Protein AF-A0A936I3C8-F1 (afdb_monomer_lite)

Radius of gyration: 38.47 Å; chains: 1; bounding box: 56×43×132 Å

Foldseek 3Di:
DDPDDDDDDDPPPPDPPDVVVVVVVVVVVVVVVVVVVVVVVVVVCVVVVVVVVVVVVVVVVVVVVVVVVVVVVLQVQLCVQCVVVVHSVVSNVVSVVVVVVVVVVVVVVCVVVVVVVVVVVVVCVVVVPD

pLDDT: mean 77.83, std 13.77, range [41.03, 94.31]

Secondary structure (DSSP, 8-state):
-----PPP------PPPPHHHHHHHHHHHHHHHHHHHHHHHHHHHHHHHHHHHHHHHHHHHHHHHHHHHHHHHHHHHHHHHHHHHT-HHHHHHHHHHHHHHHHHHHHHHHHHHHHHHHHHHHHHHHHTT-

Sequence (130 aa):
MSSAKGPEPAGEGGMPPDPAEFLRDMADAGLGYARAERDRVKILVGERGGRIAGGAVLVLVVILLLAGLVLMVSVAWGLWLGQRLQDPVVGFLLAGATYLALVGFFYLFWRTVLRDRITLFLLNAIHGEE

Structure (mmCIF, N/CA/C/O backbone):
data_AF-A0A936I3C8-F1
#
_entry.id   AF-A0A936I3C8-F1
#
loop_
_atom_site.group_PDB
_atom_site.id
_atom_site.type_symbol
_atom_site.label_atom_id
_atom_site.label_alt_id
_atom_site.label_comp_id
_atom_site.label_asym_id
_atom_site.label_entity_id
_atom_site.label_seq_id
_atom_site.pdbx_PDB_ins_code
_atom_site.Cartn_x
_atom_site.Cartn_y
_atom_site.Cartn_z
_atom_site.occupancy
_atom_site.B_iso_or_equiv
_atom_site.auth_seq_id
_atom_site.auth_comp_id
_atom_site.auth_asym_id
_atom_site.auth_atom_id
_atom_site.pdbx_PDB_model_num
ATOM 1 N N . MET A 1 1 ? 24.965 10.180 -103.283 1.00 41.03 1 MET A N 1
ATOM 2 C CA . MET A 1 1 ? 26.264 9.959 -102.617 1.00 41.03 1 MET A CA 1
ATOM 3 C C . MET A 1 1 ? 26.379 10.938 -101.460 1.00 41.03 1 MET A C 1
ATOM 5 O O . MET A 1 1 ? 26.211 12.125 -101.682 1.00 41.03 1 MET A O 1
ATOM 9 N N . SER A 1 2 ? 26.645 10.400 -100.269 1.00 46.44 2 SER A N 1
ATOM 10 C CA . SER A 1 2 ? 27.239 11.056 -99.095 1.00 46.44 2 SER A CA 1
ATOM 11 C C . SER A 1 2 ? 26.466 12.181 -98.381 1.00 46.44 2 SER A C 1
ATOM 13 O O . SER A 1 2 ? 26.822 13.350 -98.473 1.00 46.44 2 SER A O 1
ATOM 15 N N . SER A 1 3 ? 25.476 11.807 -97.560 1.00 48.72 3 SER A N 1
ATOM 16 C CA . SER A 1 3 ? 25.238 12.507 -96.286 1.00 48.72 3 SER A CA 1
ATOM 17 C C . SER A 1 3 ? 26.103 11.825 -95.233 1.00 48.72 3 SER A C 1
ATOM 19 O O . SER A 1 3 ? 25.832 10.690 -94.839 1.00 48.72 3 SER A O 1
ATOM 21 N N . ALA A 1 4 ? 27.185 12.488 -94.832 1.00 48.59 4 ALA A N 1
ATOM 22 C CA . ALA A 1 4 ? 28.082 12.001 -93.798 1.00 48.59 4 ALA A CA 1
ATOM 23 C C . ALA A 1 4 ? 27.365 12.019 -92.439 1.00 48.59 4 ALA A C 1
ATOM 25 O O . ALA A 1 4 ? 27.121 13.070 -91.850 1.00 48.59 4 ALA A O 1
ATOM 26 N N . LYS A 1 5 ? 27.021 10.820 -91.970 1.00 51.31 5 LYS A N 1
ATOM 27 C CA . LYS A 1 5 ? 26.643 10.504 -90.595 1.00 51.31 5 LYS A CA 1
ATOM 28 C C . LYS A 1 5 ? 27.846 10.813 -89.695 1.00 51.31 5 LYS A C 1
ATOM 30 O O . LYS A 1 5 ? 28.813 10.055 -89.686 1.00 51.31 5 LYS A O 1
ATOM 35 N N . GLY A 1 6 ? 27.811 11.953 -89.008 1.00 42.97 6 GLY A N 1
ATOM 36 C CA . GLY A 1 6 ? 28.742 12.256 -87.920 1.00 42.97 6 GLY A CA 1
ATOM 37 C C . GLY A 1 6 ? 28.514 11.297 -86.740 1.00 42.97 6 GLY A C 1
ATOM 38 O O . GLY A 1 6 ? 27.388 10.826 -86.565 1.00 42.97 6 GLY A O 1
ATOM 39 N N . PRO A 1 7 ? 29.555 10.949 -85.968 1.00 44.94 7 PRO A N 1
ATOM 40 C CA . PRO A 1 7 ? 29.470 9.900 -84.962 1.00 44.94 7 PRO A CA 1
ATOM 41 C C . PRO A 1 7 ? 28.762 10.396 -83.693 1.00 44.94 7 PRO A C 1
ATOM 43 O O . PRO A 1 7 ? 29.280 11.247 -82.980 1.00 44.94 7 PRO A O 1
ATOM 46 N N . GLU A 1 8 ? 27.619 9.798 -83.362 1.00 57.28 8 GLU A N 1
ATOM 47 C CA . GLU A 1 8 ? 27.392 9.370 -81.975 1.00 57.28 8 GLU A CA 1
ATOM 48 C C . GLU A 1 8 ? 28.361 8.196 -81.763 1.00 57.28 8 GLU A C 1
ATOM 50 O O . GLU A 1 8 ? 28.362 7.302 -82.619 1.00 57.28 8 GLU A O 1
ATOM 55 N N . PRO A 1 9 ? 29.227 8.168 -80.730 1.00 53.72 9 PRO A N 1
ATOM 56 C CA . PRO A 1 9 ? 28.761 8.154 -79.341 1.00 53.72 9 PRO A CA 1
ATOM 57 C C . PRO A 1 9 ? 29.752 8.728 -78.299 1.00 53.72 9 PRO A C 1
ATOM 59 O O . PRO A 1 9 ? 30.969 8.649 -78.430 1.00 53.72 9 PRO A O 1
ATOM 62 N N . ALA A 1 10 ? 29.229 9.150 -77.157 1.00 43.41 10 ALA A N 1
ATOM 63 C CA . ALA A 1 10 ? 29.863 8.836 -75.882 1.00 43.41 10 ALA A CA 1
ATOM 64 C C . ALA A 1 10 ? 28.731 8.767 -74.873 1.00 43.41 10 ALA A C 1
ATOM 66 O O . ALA A 1 10 ? 28.230 9.793 -74.420 1.00 43.41 10 ALA A O 1
ATOM 67 N N . GLY A 1 11 ? 28.267 7.542 -74.616 1.00 45.47 11 GLY A N 1
ATOM 68 C CA . GLY A 1 11 ? 27.384 7.292 -73.492 1.00 45.47 11 GLY A CA 1
ATOM 69 C C . GLY A 1 11 ? 27.967 7.976 -72.267 1.00 45.47 11 GLY A C 1
ATOM 70 O O . GLY A 1 11 ? 29.187 7.972 -72.081 1.00 45.47 11 GLY A O 1
ATOM 71 N N . GLU A 1 12 ? 27.092 8.588 -71.476 1.00 46.84 12 GLU A N 1
ATOM 72 C CA . GLU A 1 12 ? 27.380 8.938 -70.098 1.00 46.84 12 GLU A CA 1
ATOM 73 C C . GLU A 1 12 ? 27.880 7.663 -69.416 1.00 46.84 12 GLU A C 1
ATOM 75 O O . GLU A 1 12 ? 27.120 6.825 -68.933 1.00 46.8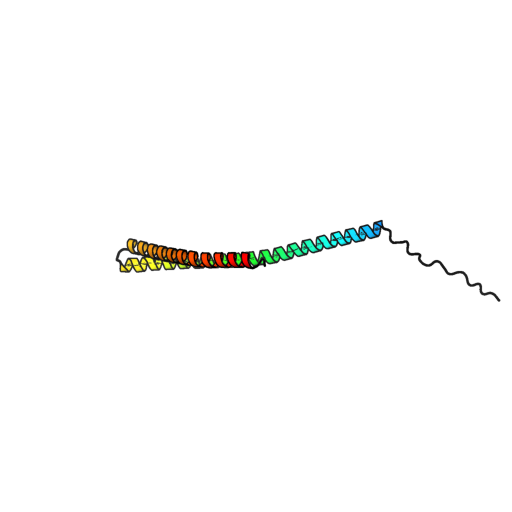4 12 GLU A O 1
ATOM 80 N N . GLY A 1 13 ? 29.196 7.467 -69.473 1.00 41.56 13 GLY A N 1
ATOM 81 C CA . GLY A 1 13 ? 29.906 6.535 -68.636 1.00 41.56 13 GLY A CA 1
ATOM 82 C C . GLY A 1 13 ? 29.755 7.109 -67.252 1.00 41.56 13 GLY A C 1
ATOM 83 O O . GLY A 1 13 ? 30.543 7.967 -66.862 1.00 41.56 13 GLY A O 1
ATOM 84 N N . GLY A 1 14 ? 28.682 6.700 -66.571 1.00 46.41 14 GLY A N 1
ATOM 85 C CA . GLY A 1 14 ? 28.477 6.980 -65.166 1.00 46.41 14 GLY A CA 1
ATOM 86 C C . GLY A 1 14 ? 29.781 6.650 -64.468 1.00 46.41 14 GLY A C 1
ATOM 87 O O . GLY A 1 14 ? 30.199 5.490 -64.438 1.00 46.41 14 GLY A O 1
ATOM 88 N N . MET A 1 15 ? 30.472 7.694 -64.010 1.00 53.31 15 MET A N 1
ATOM 89 C CA . MET A 1 15 ? 31.634 7.540 -63.158 1.00 53.31 15 MET A CA 1
ATOM 90 C C . MET A 1 15 ? 31.173 6.620 -62.024 1.00 53.31 15 MET A C 1
ATOM 92 O O . MET A 1 15 ? 30.093 6.875 -61.477 1.00 53.31 15 MET A O 1
ATOM 96 N N . PRO A 1 16 ? 31.877 5.505 -61.741 1.00 64.19 16 PRO A N 1
ATOM 97 C CA . PRO A 1 16 ? 31.476 4.641 -60.642 1.00 64.19 16 PRO A CA 1
ATOM 98 C C . PRO A 1 16 ? 31.313 5.550 -59.422 1.00 64.19 16 PRO A C 1
ATOM 100 O O . PRO A 1 16 ? 32.201 6.383 -59.209 1.00 64.19 16 PRO A O 1
ATOM 103 N N . PRO A 1 17 ? 30.166 5.481 -58.718 1.00 69.12 17 PRO A N 1
ATOM 104 C CA . PRO A 1 17 ? 29.860 6.408 -57.637 1.00 69.12 17 PRO A CA 1
ATOM 105 C C . PRO A 1 17 ? 31.080 6.502 -56.732 1.00 69.12 17 PRO A C 1
ATOM 107 O O . PRO A 1 17 ? 31.648 5.459 -56.388 1.00 69.12 17 PRO A O 1
ATOM 110 N N . ASP A 1 18 ? 31.522 7.731 -56.435 1.00 81.31 18 ASP A N 1
ATOM 111 C CA . ASP A 1 18 ? 32.714 7.938 -55.622 1.00 81.31 18 ASP A CA 1
ATOM 112 C C . ASP A 1 18 ? 32.520 7.121 -54.338 1.00 81.31 18 ASP A C 1
ATOM 114 O O . ASP A 1 18 ? 31.550 7.348 -53.605 1.00 81.31 18 ASP A O 1
ATOM 118 N N . PRO A 1 19 ? 33.375 6.121 -54.065 1.00 80.81 19 PRO A N 1
ATOM 119 C CA . PRO A 1 19 ? 33.215 5.279 -52.892 1.00 80.81 19 PRO A CA 1
ATOM 120 C C . PRO A 1 19 ? 33.188 6.111 -51.606 1.00 80.81 19 PRO A C 1
ATOM 122 O O . PRO A 1 19 ? 32.542 5.709 -50.640 1.00 80.81 19 PRO A O 1
ATOM 125 N N . ALA A 1 20 ? 33.823 7.289 -51.588 1.00 84.44 20 ALA A N 1
ATOM 126 C CA . ALA A 1 20 ? 33.737 8.216 -50.467 1.00 84.44 20 ALA A CA 1
ATOM 127 C C . ALA A 1 20 ? 32.346 8.862 -50.321 1.00 84.44 20 ALA A C 1
ATOM 129 O O . ALA A 1 20 ? 31.899 9.078 -49.196 1.00 84.44 20 ALA A O 1
ATOM 130 N N . GLU A 1 21 ? 31.655 9.150 -51.423 1.00 85.62 21 GLU A N 1
ATOM 131 C CA . GLU A 1 21 ? 30.294 9.703 -51.438 1.00 85.62 21 GLU A CA 1
ATOM 132 C C . GLU A 1 21 ? 29.271 8.643 -51.014 1.00 85.62 21 GLU A C 1
ATOM 134 O O . GLU A 1 21 ? 28.474 8.881 -50.111 1.00 85.62 21 GLU A O 1
ATOM 139 N N . PHE A 1 22 ? 29.397 7.417 -51.528 1.00 84.06 22 PHE A N 1
ATOM 140 C CA . PHE A 1 22 ? 28.572 6.284 -51.098 1.00 84.06 22 PHE A CA 1
ATOM 141 C C . PHE A 1 22 ? 28.732 5.968 -49.600 1.00 84.06 22 PHE A C 1
ATOM 143 O O . PHE A 1 22 ? 27.754 5.708 -48.895 1.00 84.06 22 PHE A O 1
ATOM 150 N N . LEU A 1 23 ? 29.968 6.013 -49.088 1.00 86.62 23 LEU A N 1
ATOM 151 C CA . LEU A 1 23 ? 30.242 5.814 -47.664 1.00 86.62 23 LEU A CA 1
ATOM 152 C C . LEU A 1 23 ? 29.660 6.937 -46.796 1.00 86.62 23 LEU A C 1
ATOM 154 O O . LEU A 1 23 ? 29.203 6.664 -45.685 1.00 86.62 23 LEU A O 1
ATOM 158 N N . ARG A 1 24 ? 29.655 8.182 -47.285 1.00 86.81 24 ARG A N 1
ATOM 159 C CA . ARG A 1 24 ? 29.027 9.317 -46.593 1.00 86.81 24 ARG A CA 1
ATOM 160 C C . ARG A 1 24 ? 27.511 9.184 -46.560 1.00 86.81 24 ARG A C 1
ATOM 162 O O . ARG A 1 24 ? 26.944 9.314 -45.482 1.00 86.81 24 ARG A O 1
ATOM 169 N N . ASP A 1 25 ? 26.887 8.818 -47.674 1.00 86.00 25 ASP A N 1
ATOM 170 C CA . ASP A 1 25 ? 25.441 8.592 -47.741 1.00 86.00 25 ASP A CA 1
ATOM 171 C C . ASP A 1 25 ? 24.997 7.455 -46.817 1.00 86.00 25 ASP A C 1
ATOM 173 O O . ASP A 1 25 ? 24.005 7.580 -46.097 1.00 86.00 25 ASP A O 1
ATOM 177 N N . MET A 1 26 ? 25.759 6.357 -46.756 1.00 85.75 26 MET A N 1
ATOM 178 C CA . MET A 1 26 ? 25.496 5.286 -45.791 1.00 85.75 26 MET A CA 1
ATOM 179 C C . MET A 1 26 ? 25.696 5.735 -44.341 1.00 85.75 26 MET A C 1
ATOM 181 O O . MET A 1 26 ? 24.910 5.352 -43.470 1.00 85.75 26 MET A O 1
ATOM 185 N N . ALA A 1 27 ? 26.723 6.541 -44.064 1.00 88.75 27 ALA A N 1
ATOM 186 C CA . ALA A 1 27 ? 26.966 7.074 -42.728 1.00 88.75 27 ALA A CA 1
ATOM 187 C C . ALA A 1 27 ? 25.841 8.023 -42.287 1.00 88.75 27 ALA A C 1
ATOM 189 O O . ALA A 1 27 ? 25.336 7.892 -41.171 1.00 88.75 27 ALA A O 1
ATOM 190 N N . ASP A 1 28 ? 25.392 8.921 -43.162 1.00 90.75 28 ASP A N 1
ATOM 191 C CA . ASP A 1 28 ? 24.297 9.852 -42.888 1.00 90.75 28 ASP A CA 1
ATOM 192 C C . ASP A 1 28 ? 22.949 9.135 -42.775 1.00 90.75 28 ASP A C 1
ATOM 194 O O . ASP A 1 28 ? 22.168 9.437 -41.867 1.00 90.75 28 ASP A O 1
ATOM 198 N N . ALA A 1 29 ? 22.696 8.118 -43.603 1.00 85.38 29 ALA A N 1
ATOM 199 C CA . ALA A 1 29 ? 21.522 7.259 -43.473 1.00 85.38 29 ALA A CA 1
ATOM 200 C C . ALA A 1 29 ? 21.529 6.485 -42.143 1.00 85.38 29 ALA A C 1
ATOM 202 O O . ALA A 1 29 ? 20.512 6.435 -41.447 1.00 85.38 29 ALA A O 1
ATOM 203 N N . GLY A 1 30 ? 22.679 5.933 -41.744 1.00 88.31 30 GLY A N 1
ATOM 204 C CA . GLY A 1 30 ? 22.847 5.230 -40.470 1.00 88.31 30 GLY A CA 1
ATOM 205 C C . GLY A 1 30 ? 22.661 6.148 -39.259 1.00 88.31 30 GLY A C 1
ATOM 206 O O . GLY A 1 30 ? 21.953 5.801 -38.310 1.00 88.31 30 GLY A O 1
ATOM 207 N N . LEU A 1 31 ? 23.229 7.355 -39.303 1.00 86.25 31 LEU A N 1
ATOM 208 C CA . LEU A 1 31 ? 23.041 8.377 -38.270 1.00 86.25 31 LEU A CA 1
ATOM 209 C C . LEU A 1 31 ? 21.592 8.876 -38.218 1.00 86.25 31 LEU A C 1
ATOM 211 O O . LEU A 1 31 ? 21.058 9.094 -37.127 1.00 86.25 31 LEU A O 1
ATOM 215 N N . GLY A 1 32 ? 20.941 9.029 -39.372 1.00 84.94 32 GLY A N 1
ATOM 216 C CA . GLY A 1 32 ? 19.526 9.375 -39.485 1.00 84.94 32 GLY A CA 1
ATOM 217 C C . GLY A 1 32 ? 18.626 8.315 -38.853 1.00 84.94 32 GLY A C 1
ATOM 218 O O . GLY A 1 32 ? 17.764 8.647 -38.036 1.00 84.94 32 GLY A O 1
ATOM 219 N N . TYR A 1 33 ? 18.886 7.039 -39.141 1.00 84.88 33 TYR A N 1
ATOM 220 C CA . TYR A 1 33 ? 18.171 5.911 -38.548 1.00 84.88 33 TYR A CA 1
ATOM 221 C C . TYR A 1 33 ? 18.369 5.841 -37.029 1.00 84.88 33 TYR A C 1
ATOM 223 O O . TYR A 1 33 ? 17.401 5.735 -36.278 1.00 84.88 33 TYR A O 1
ATOM 231 N N . ALA A 1 34 ? 19.608 5.991 -36.551 1.00 85.50 34 ALA A N 1
ATOM 232 C CA . ALA A 1 34 ? 19.911 5.985 -35.120 1.00 85.50 34 ALA A CA 1
ATOM 233 C C . ALA A 1 34 ? 19.207 7.126 -34.360 1.00 85.50 34 ALA A C 1
ATOM 235 O O . ALA A 1 34 ? 18.723 6.930 -33.242 1.00 85.50 34 ALA A O 1
ATOM 236 N N . ARG A 1 35 ? 19.113 8.321 -34.961 1.00 87.56 35 ARG A N 1
ATOM 237 C CA . ARG A 1 35 ? 18.366 9.456 -34.389 1.00 87.56 35 ARG A CA 1
ATOM 238 C C . ARG A 1 35 ? 16.864 9.176 -34.349 1.00 87.56 35 ARG A C 1
ATOM 240 O O . ARG A 1 35 ? 16.250 9.380 -33.302 1.00 87.56 35 ARG A O 1
ATOM 247 N N . ALA A 1 36 ? 16.301 8.659 -35.440 1.00 80.94 36 ALA A N 1
ATOM 248 C CA . ALA A 1 36 ? 14.884 8.311 -35.523 1.00 80.94 36 ALA A CA 1
ATOM 249 C C . ALA A 1 36 ? 14.489 7.237 -34.495 1.00 80.94 36 ALA A C 1
ATOM 251 O O . ALA A 1 36 ? 13.461 7.364 -33.827 1.00 80.94 36 ALA A O 1
ATOM 252 N N . GLU A 1 37 ? 15.331 6.220 -34.306 1.00 78.19 37 GLU A N 1
ATOM 253 C CA . GLU A 1 37 ? 15.082 5.156 -33.335 1.00 78.19 37 GLU A CA 1
ATOM 254 C C . GLU A 1 37 ? 15.170 5.674 -31.894 1.00 78.19 37 GLU A C 1
ATOM 256 O O . GLU A 1 37 ? 14.316 5.372 -31.059 1.00 78.19 37 GLU A O 1
ATOM 261 N N . ARG A 1 38 ? 16.143 6.547 -31.599 1.00 80.31 38 ARG A N 1
ATOM 262 C CA . ARG A 1 38 ? 16.246 7.199 -30.287 1.00 80.31 38 ARG A CA 1
ATOM 263 C C . ARG A 1 38 ? 14.996 8.018 -29.962 1.00 80.31 38 ARG A C 1
ATOM 265 O O . ARG A 1 38 ? 14.518 7.976 -28.828 1.00 80.31 38 ARG A O 1
ATOM 272 N N . ASP A 1 39 ? 14.486 8.783 -30.921 1.00 78.38 39 ASP A N 1
ATOM 273 C CA . ASP A 1 39 ? 13.308 9.618 -30.694 1.00 78.38 39 ASP A CA 1
ATOM 274 C C . ASP A 1 39 ? 12.029 8.778 -30.576 1.00 78.38 39 ASP A C 1
ATOM 276 O O . ASP A 1 39 ? 11.206 9.064 -29.704 1.00 78.38 39 ASP A O 1
ATOM 280 N N . ARG A 1 40 ? 11.917 7.659 -31.310 1.00 73.06 40 ARG A N 1
ATOM 281 C CA . ARG A 1 40 ? 10.875 6.649 -31.059 1.00 73.06 40 ARG A CA 1
ATOM 282 C C . ARG A 1 40 ? 10.931 6.106 -29.636 1.00 73.06 40 ARG A C 1
ATOM 284 O O . ARG A 1 40 ? 9.909 6.105 -28.955 1.00 73.06 40 ARG A O 1
ATOM 291 N N . VAL A 1 41 ? 12.106 5.688 -29.163 1.00 72.69 41 VAL A N 1
ATOM 292 C CA . VAL A 1 41 ? 12.279 5.142 -27.806 1.00 72.69 41 VAL A CA 1
ATOM 293 C C . VAL A 1 41 ? 11.906 6.175 -26.741 1.00 72.69 41 VAL A C 1
ATOM 295 O O . VAL A 1 41 ? 11.197 5.838 -25.796 1.00 72.69 41 VAL A O 1
ATOM 298 N N . LYS A 1 42 ? 12.312 7.442 -26.893 1.00 76.50 42 LYS A N 1
ATOM 299 C CA . LYS A 1 42 ? 11.925 8.512 -25.955 1.00 76.50 42 LYS A CA 1
ATOM 300 C C . LYS A 1 42 ? 10.416 8.711 -25.886 1.00 76.50 42 LYS A C 1
ATOM 302 O O . LYS A 1 42 ? 9.890 8.867 -24.788 1.00 76.50 42 LYS A O 1
ATOM 307 N N . ILE A 1 43 ? 9.730 8.712 -27.030 1.00 71.00 43 ILE A N 1
ATOM 308 C CA . ILE A 1 43 ? 8.271 8.870 -27.075 1.00 71.00 43 ILE A CA 1
ATOM 309 C C . ILE A 1 43 ? 7.601 7.676 -26.390 1.00 71.00 43 ILE A C 1
ATOM 311 O O . ILE A 1 43 ? 6.751 7.867 -25.527 1.00 71.00 43 ILE A O 1
ATOM 315 N N . LEU A 1 44 ? 8.043 6.453 -26.688 1.00 72.69 44 LEU A N 1
ATOM 316 C CA . LEU A 1 44 ? 7.487 5.226 -26.112 1.00 72.69 44 LEU A CA 1
ATOM 317 C C . LEU A 1 44 ? 7.695 5.152 -24.593 1.00 72.69 44 LEU A C 1
ATOM 319 O O . LEU A 1 44 ? 6.771 4.820 -23.851 1.00 72.69 44 LEU A O 1
ATOM 323 N N . VAL A 1 45 ? 8.891 5.507 -24.116 1.00 74.38 45 VAL A N 1
ATOM 324 C CA . VAL A 1 45 ? 9.205 5.601 -22.682 1.00 74.38 45 VAL A CA 1
ATOM 325 C C . VAL A 1 45 ? 8.408 6.728 -22.022 1.00 74.38 45 VAL A C 1
ATOM 327 O O . VAL A 1 45 ? 7.900 6.537 -20.919 1.00 74.38 45 VAL A O 1
ATOM 330 N N . GLY A 1 46 ? 8.239 7.868 -22.694 1.00 68.69 46 GLY A N 1
ATOM 331 C CA . GLY A 1 46 ? 7.445 9.000 -22.214 1.00 68.69 46 GLY A CA 1
ATOM 332 C C . GLY A 1 46 ? 5.957 8.674 -22.085 1.00 68.69 46 GLY A C 1
ATOM 333 O O . GLY A 1 46 ? 5.357 8.944 -21.048 1.00 68.69 46 GLY A O 1
ATOM 334 N N . GLU A 1 47 ? 5.362 8.023 -23.084 1.00 72.31 47 GLU A N 1
ATOM 335 C CA . GLU A 1 47 ? 3.962 7.592 -23.045 1.00 72.31 47 GLU A CA 1
ATOM 336 C C . GLU A 1 47 ? 3.727 6.496 -22.004 1.00 72.31 47 GLU A C 1
ATOM 338 O O . GLU A 1 47 ? 2.748 6.547 -21.253 1.00 72.31 47 GLU A O 1
ATOM 343 N N . ARG A 1 48 ? 4.624 5.502 -21.925 1.00 70.44 48 ARG A N 1
ATOM 344 C CA . ARG A 1 48 ? 4.519 4.417 -20.939 1.00 70.44 48 ARG A CA 1
ATOM 345 C C . ARG A 1 48 ? 4.716 4.952 -19.521 1.00 70.44 48 ARG A C 1
ATOM 347 O O . ARG A 1 48 ? 3.923 4.634 -18.638 1.00 70.44 48 ARG A O 1
ATOM 354 N N . GLY A 1 49 ? 5.729 5.794 -19.322 1.00 66.62 49 GLY A N 1
ATOM 355 C CA . GLY A 1 49 ? 6.038 6.438 -18.048 1.00 66.62 49 GLY A CA 1
ATOM 356 C C . GLY A 1 49 ? 4.927 7.383 -17.598 1.00 66.62 49 GLY A C 1
ATOM 357 O O . GLY A 1 49 ? 4.483 7.300 -16.457 1.00 66.62 49 GLY A O 1
ATOM 358 N N . GLY A 1 50 ? 4.402 8.204 -18.509 1.00 65.81 50 GLY A N 1
ATOM 359 C CA . GLY A 1 50 ? 3.294 9.120 -18.240 1.00 65.81 50 GLY A CA 1
ATOM 360 C C . GLY A 1 50 ? 1.994 8.399 -17.884 1.00 65.81 50 GLY A C 1
ATOM 361 O O . GLY A 1 50 ? 1.308 8.801 -16.946 1.00 65.81 50 GLY A O 1
ATOM 362 N N . ARG A 1 51 ? 1.672 7.288 -18.560 1.00 72.38 51 ARG A N 1
ATOM 363 C CA . ARG A 1 51 ? 0.466 6.495 -18.263 1.00 72.38 51 ARG A CA 1
ATOM 364 C C . ARG A 1 51 ? 0.550 5.797 -16.903 1.00 72.38 51 ARG A C 1
ATOM 366 O O . ARG A 1 51 ? -0.436 5.774 -16.171 1.00 72.38 51 ARG A O 1
ATOM 373 N N . ILE A 1 52 ? 1.723 5.266 -16.549 1.00 73.75 52 ILE A N 1
ATOM 374 C CA . ILE A 1 52 ? 1.960 4.652 -15.234 1.00 73.75 52 ILE A CA 1
ATOM 375 C C . ILE A 1 52 ? 1.933 5.719 -14.134 1.00 73.75 52 ILE A C 1
ATOM 377 O O . ILE A 1 52 ? 1.276 5.518 -13.117 1.00 73.75 52 ILE A O 1
ATOM 381 N N . ALA A 1 53 ? 2.579 6.868 -14.349 1.00 72.88 53 ALA A N 1
ATOM 382 C CA . ALA A 1 53 ? 2.596 7.967 -13.387 1.00 72.88 53 ALA A CA 1
ATOM 383 C C . ALA A 1 53 ? 1.191 8.543 -13.150 1.00 72.88 53 ALA A C 1
ATOM 385 O O . ALA A 1 53 ? 0.779 8.704 -12.004 1.00 72.88 53 ALA A O 1
ATOM 386 N N . GLY A 1 54 ? 0.421 8.781 -14.217 1.00 73.50 54 GLY A N 1
ATOM 387 C CA . GLY A 1 54 ? -0.961 9.253 -14.111 1.00 73.50 54 GLY A CA 1
ATOM 388 C C . GLY A 1 54 ? -1.864 8.265 -13.367 1.00 73.50 54 GLY A C 1
ATOM 389 O O . GLY A 1 54 ? -2.619 8.662 -12.480 1.00 73.50 54 GLY A O 1
ATOM 390 N N . GLY A 1 55 ? -1.738 6.966 -13.663 1.00 79.12 55 GLY A N 1
ATOM 391 C CA . GLY A 1 55 ? -2.454 5.916 -12.935 1.00 79.12 55 GLY A CA 1
ATOM 392 C C . GLY A 1 55 ? -2.051 5.834 -11.460 1.00 79.12 55 GLY A C 1
ATOM 393 O O . GLY A 1 55 ? -2.914 5.719 -10.594 1.00 79.12 55 GLY A O 1
ATOM 394 N N . ALA A 1 56 ? -0.756 5.957 -11.159 1.00 83.75 56 ALA A N 1
ATOM 395 C CA . ALA A 1 56 ? -0.236 5.909 -9.796 1.00 83.75 56 ALA A CA 1
ATOM 396 C C . ALA A 1 56 ? -0.762 7.059 -8.927 1.00 83.75 56 ALA A C 1
ATOM 398 O O . ALA A 1 56 ? -1.105 6.828 -7.770 1.00 83.75 56 ALA A O 1
ATOM 399 N N . VAL A 1 57 ? -0.886 8.272 -9.476 1.00 89.88 57 VAL A N 1
ATOM 400 C CA . VAL A 1 57 ? -1.469 9.414 -8.751 1.00 89.88 57 VAL A CA 1
ATOM 401 C C . VAL A 1 57 ? -2.933 9.148 -8.403 1.00 89.88 57 VAL A C 1
ATOM 403 O O . VAL A 1 57 ? -3.338 9.371 -7.266 1.00 89.88 57 VAL A O 1
ATOM 406 N N . LEU A 1 58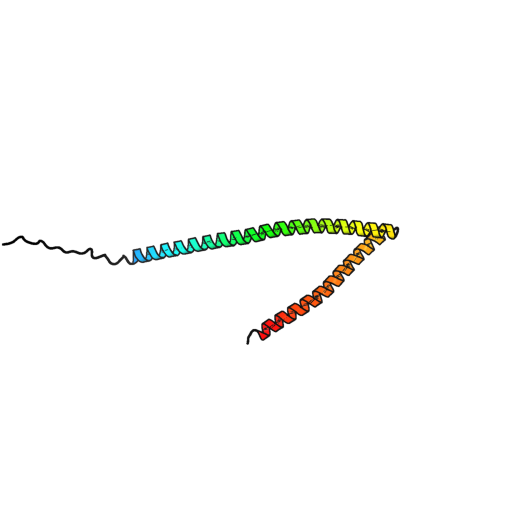 ? -3.722 8.626 -9.345 1.00 88.88 58 LEU A N 1
ATOM 407 C CA . LEU A 1 58 ? -5.131 8.310 -9.098 1.00 88.88 58 LEU A CA 1
ATOM 408 C C . LEU A 1 58 ? -5.266 7.219 -8.026 1.00 88.88 58 LEU A C 1
ATOM 410 O O . LEU A 1 58 ? -6.030 7.377 -7.075 1.00 88.88 58 LEU A O 1
ATOM 414 N N . VAL A 1 59 ? -4.464 6.155 -8.124 1.00 91.38 59 VAL A N 1
ATOM 415 C CA . VAL A 1 59 ? -4.402 5.090 -7.111 1.00 91.38 59 VAL A CA 1
ATOM 416 C C . VAL A 1 59 ? -4.008 5.649 -5.745 1.00 91.38 59 VAL A C 1
ATOM 418 O O . VAL A 1 59 ? -4.654 5.327 -4.752 1.00 91.38 59 VAL A O 1
ATOM 421 N N . LEU A 1 60 ? -3.000 6.521 -5.683 1.00 91.44 60 LEU A N 1
ATOM 422 C CA . LEU A 1 60 ? -2.563 7.158 -4.444 1.00 91.44 60 LEU A CA 1
ATOM 423 C C . LEU A 1 60 ? -3.696 7.973 -3.808 1.00 91.44 60 LEU A C 1
ATOM 425 O O . LEU A 1 60 ? -3.971 7.805 -2.623 1.00 91.44 60 LEU A O 1
ATOM 429 N N . VAL A 1 61 ? -4.390 8.804 -4.590 1.00 94.31 61 VAL A N 1
ATOM 430 C CA . VAL A 1 61 ? -5.537 9.593 -4.111 1.00 94.31 61 VAL A CA 1
ATOM 431 C C . VAL A 1 61 ? -6.646 8.685 -3.577 1.00 94.31 61 VAL A C 1
ATOM 433 O O . VAL A 1 61 ? -7.163 8.930 -2.489 1.00 94.31 61 VAL A O 1
ATOM 436 N N . VAL A 1 62 ? -6.984 7.611 -4.293 1.00 94.31 62 VAL A N 1
ATOM 437 C CA . VAL A 1 62 ? -7.989 6.637 -3.839 1.00 94.31 62 VAL A CA 1
ATOM 438 C C . VAL A 1 62 ? -7.561 5.976 -2.528 1.00 94.31 62 VAL A C 1
ATOM 440 O O . VAL A 1 62 ? -8.371 5.879 -1.609 1.00 94.31 62 VAL A O 1
ATOM 443 N N . ILE A 1 63 ? -6.293 5.575 -2.400 1.00 93.12 63 ILE A N 1
ATOM 444 C CA . ILE A 1 63 ? -5.752 5.005 -1.158 1.00 93.12 63 ILE A CA 1
ATOM 445 C C . ILE A 1 63 ? -5.861 6.006 -0.006 1.00 93.12 63 ILE A C 1
ATOM 447 O O . ILE A 1 63 ? -6.291 5.627 1.079 1.00 93.12 63 ILE A O 1
ATOM 451 N N . LEU A 1 64 ? -5.521 7.278 -0.227 1.00 92.38 64 LEU A N 1
ATOM 452 C CA . LEU A 1 64 ? -5.643 8.334 0.782 1.00 92.38 64 LEU A CA 1
ATOM 453 C C . LEU A 1 64 ? -7.095 8.535 1.238 1.00 92.38 64 LEU A C 1
ATOM 455 O O . LEU A 1 64 ? -7.355 8.617 2.439 1.00 92.38 64 LEU A O 1
ATOM 459 N N . LEU A 1 65 ? -8.045 8.56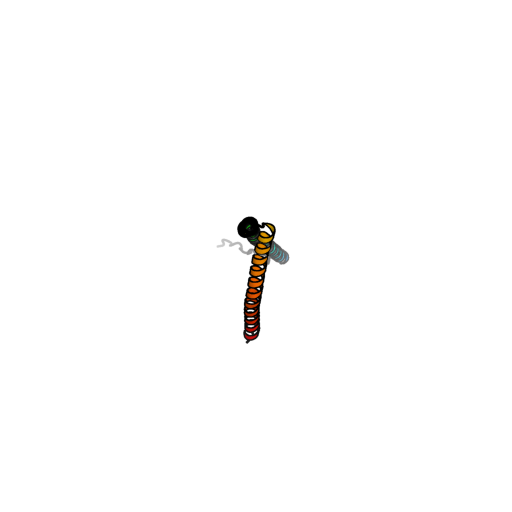7 0.300 1.00 92.62 65 LEU A N 1
ATOM 460 C CA . LEU A 1 65 ? -9.471 8.686 0.617 1.00 92.62 65 LEU A CA 1
ATOM 461 C C . LEU A 1 65 ? -9.976 7.479 1.412 1.00 92.62 65 LEU A C 1
ATOM 463 O O . LEU A 1 65 ? -10.659 7.644 2.424 1.00 92.62 65 LEU A O 1
ATOM 467 N N . LEU A 1 66 ? -9.606 6.270 0.989 1.00 92.12 66 LEU A N 1
ATOM 468 C CA . LEU A 1 66 ? -9.952 5.043 1.701 1.00 92.12 66 LEU A CA 1
ATOM 469 C C . LEU A 1 66 ? -9.319 5.003 3.093 1.00 92.12 66 LEU A C 1
ATOM 471 O O . LEU A 1 66 ? -9.995 4.630 4.045 1.00 92.12 66 LEU A O 1
ATOM 475 N N . ALA A 1 67 ? -8.067 5.437 3.244 1.00 89.81 67 ALA A N 1
ATOM 476 C CA . ALA A 1 67 ? -7.406 5.520 4.542 1.00 89.81 67 ALA A CA 1
ATOM 477 C C . ALA A 1 67 ? -8.151 6.473 5.489 1.00 89.81 67 ALA A C 1
ATOM 479 O O . ALA A 1 67 ? -8.409 6.119 6.639 1.00 89.81 67 ALA A O 1
ATOM 480 N N . GLY A 1 68 ? -8.568 7.643 4.996 1.00 89.19 68 GLY A N 1
ATOM 481 C CA . GLY A 1 68 ? -9.390 8.580 5.765 1.00 89.19 68 GLY A CA 1
ATOM 482 C C . GLY A 1 68 ? -10.736 7.981 6.186 1.00 89.19 68 GLY A C 1
ATOM 483 O O . GLY A 1 68 ? -11.126 8.087 7.350 1.00 89.19 68 GLY A O 1
ATOM 484 N N . LEU A 1 69 ? -11.420 7.293 5.268 1.00 92.31 69 LEU A N 1
ATOM 485 C CA . LEU A 1 69 ? -12.678 6.601 5.558 1.00 92.31 69 LEU A CA 1
ATOM 486 C C . LEU A 1 69 ? -12.490 5.513 6.624 1.00 92.31 69 LEU A C 1
ATOM 488 O O . LEU A 1 69 ? -13.261 5.449 7.578 1.00 92.31 69 LEU A O 1
ATOM 492 N N . VAL A 1 70 ? -11.449 4.688 6.493 1.00 88.81 70 VAL A N 1
ATOM 493 C CA . VAL A 1 70 ? -11.123 3.625 7.454 1.00 88.81 70 VAL A CA 1
ATOM 494 C C . VAL A 1 70 ? -10.833 4.208 8.834 1.00 88.81 70 VAL A C 1
ATOM 496 O O . VAL A 1 70 ? -11.313 3.663 9.828 1.00 88.81 70 VAL A O 1
ATOM 499 N N . LEU A 1 71 ? -10.114 5.332 8.925 1.00 87.81 71 LEU A N 1
ATOM 500 C CA . LEU A 1 71 ? -9.878 6.017 10.199 1.00 87.81 71 LEU A CA 1
ATOM 501 C C . LEU A 1 71 ? -11.192 6.472 10.841 1.00 87.81 71 LEU A C 1
ATOM 503 O O . LEU A 1 71 ? -11.419 6.197 12.017 1.00 87.81 71 LEU A O 1
ATOM 507 N N . MET A 1 72 ? -12.082 7.102 10.072 1.00 89.75 72 MET A N 1
ATOM 508 C CA . MET A 1 72 ? -13.384 7.548 10.583 1.00 89.75 72 MET A CA 1
ATOM 509 C C . MET A 1 72 ? -14.257 6.378 11.040 1.00 89.75 72 MET A C 1
ATOM 511 O O . MET A 1 72 ? -14.820 6.424 12.133 1.00 89.75 72 MET A O 1
ATOM 515 N N . VAL A 1 73 ? -14.314 5.298 10.259 1.00 90.19 73 VAL A N 1
ATOM 516 C CA . VAL A 1 73 ? -15.021 4.066 10.642 1.00 90.19 73 VAL A CA 1
ATOM 517 C C . VAL A 1 73 ? -14.411 3.452 11.905 1.00 90.19 73 VAL A C 1
ATOM 519 O O . VAL A 1 73 ? -15.149 3.010 12.779 1.00 90.19 73 VAL A O 1
ATOM 522 N N . SER A 1 74 ? -13.086 3.479 12.056 1.00 84.56 74 SER A N 1
ATOM 523 C CA . SER A 1 74 ? -12.401 2.974 13.255 1.00 84.56 74 SER A CA 1
ATOM 524 C C . SER A 1 74 ? -12.757 3.772 14.504 1.00 84.56 74 SER A C 1
ATOM 526 O O . SER A 1 74 ? -13.032 3.189 15.550 1.00 84.56 74 SER A O 1
ATOM 528 N N . VAL A 1 75 ? -12.783 5.102 14.394 1.00 85.75 75 VAL A N 1
ATOM 529 C CA . VAL A 1 75 ? -13.190 5.984 15.494 1.00 85.75 75 VAL A CA 1
ATOM 530 C C . VAL A 1 75 ? -14.651 5.735 15.854 1.00 85.75 75 VAL A C 1
ATOM 532 O O . VAL A 1 75 ? -14.968 5.558 17.028 1.00 85.75 75 VAL A O 1
ATOM 535 N N . ALA A 1 76 ? -15.536 5.656 14.858 1.00 89.81 76 ALA A N 1
ATOM 536 C CA . ALA A 1 76 ? -16.947 5.353 15.074 1.00 89.81 76 ALA A CA 1
ATOM 537 C C . ALA A 1 76 ? -17.142 3.986 15.750 1.00 89.81 76 ALA A C 1
ATOM 539 O O . ALA A 1 76 ? -17.937 3.870 16.680 1.00 89.81 76 ALA A O 1
ATOM 540 N N . TRP A 1 77 ? -16.380 2.972 15.335 1.00 86.81 77 TRP A N 1
ATOM 541 C CA . TRP A 1 77 ? -16.400 1.638 15.929 1.00 86.81 77 TRP A CA 1
ATOM 542 C C . TRP A 1 77 ? -15.947 1.652 17.392 1.00 86.81 77 TRP A C 1
ATOM 544 O O . TRP A 1 77 ? -16.649 1.127 18.253 1.00 86.81 77 TRP A O 1
ATOM 554 N N . GLY A 1 78 ? -14.822 2.309 17.691 1.00 86.12 78 GLY A N 1
ATOM 555 C CA . GLY A 1 78 ? -14.312 2.455 19.057 1.00 86.12 78 GLY A CA 1
ATOM 556 C C . GLY A 1 78 ? -15.273 3.213 19.971 1.00 86.12 78 GLY A C 1
ATOM 557 O O . GLY A 1 78 ? -15.512 2.785 21.099 1.00 86.12 78 GLY A O 1
ATOM 558 N N . LEU A 1 79 ? -15.889 4.289 19.472 1.00 87.25 79 LEU A N 1
ATOM 559 C CA . LEU A 1 79 ? -16.900 5.047 20.210 1.00 87.25 79 LEU A CA 1
ATOM 560 C C . LEU A 1 79 ? -18.175 4.234 20.446 1.00 87.25 79 LEU A C 1
ATOM 562 O O . LEU A 1 79 ? -18.701 4.247 21.556 1.00 87.25 79 LEU A O 1
ATOM 566 N N . TRP A 1 80 ? -18.659 3.506 19.439 1.00 89.25 80 TRP A N 1
ATOM 567 C CA . TRP A 1 80 ? -19.835 2.644 19.574 1.00 89.25 80 TRP A CA 1
ATOM 568 C C . TRP A 1 80 ? -19.606 1.541 20.613 1.00 89.25 80 TRP A C 1
ATOM 570 O O . TRP A 1 80 ? -20.456 1.308 21.475 1.00 89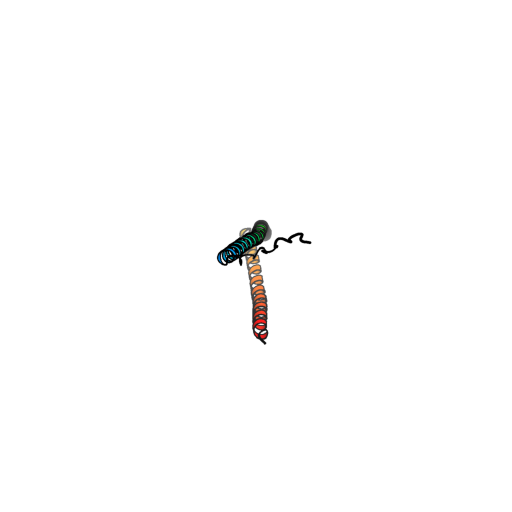.25 80 TRP A O 1
ATOM 580 N N . LEU A 1 81 ? -18.427 0.912 20.590 1.00 84.88 81 LEU A N 1
ATOM 581 C CA . LEU A 1 81 ? -18.042 -0.071 21.598 1.00 84.88 81 LEU A CA 1
ATOM 582 C C . LEU A 1 81 ? -17.911 0.569 22.987 1.00 84.88 81 LEU A C 1
ATOM 584 O O . LEU A 1 81 ? -18.423 0.031 23.964 1.00 84.88 81 LEU A O 1
ATOM 588 N N . GLY A 1 82 ? -17.282 1.743 23.073 1.00 84.81 82 GLY A N 1
ATOM 589 C CA . GLY A 1 82 ? -17.111 2.480 24.324 1.00 84.81 82 GLY A CA 1
ATOM 590 C C . GLY A 1 82 ? -18.439 2.869 24.969 1.00 84.81 82 GLY A C 1
ATOM 591 O O . GLY A 1 82 ? -18.608 2.718 26.175 1.00 84.81 82 GLY A O 1
ATOM 592 N N . GLN A 1 83 ? -19.426 3.273 24.163 1.00 87.44 83 GLN A N 1
ATOM 593 C CA . GLN A 1 83 ? -20.788 3.530 24.638 1.00 87.44 83 GLN A CA 1
ATOM 594 C C . GLN A 1 83 ? -21.454 2.270 25.199 1.00 87.44 83 GLN A C 1
ATOM 596 O O . GLN A 1 83 ? -22.161 2.348 26.202 1.00 87.44 83 GLN A O 1
ATOM 601 N N . ARG A 1 84 ? -21.223 1.100 24.588 1.00 87.12 84 ARG A N 1
ATOM 602 C CA . ARG A 1 84 ? -21.767 -0.176 25.080 1.00 87.12 84 ARG A CA 1
ATOM 603 C C . ARG A 1 84 ? -21.105 -0.656 26.366 1.00 87.12 84 ARG A C 1
ATOM 605 O O . ARG A 1 84 ? -21.778 -1.293 27.167 1.00 87.12 84 ARG A O 1
ATOM 612 N N . LEU A 1 85 ? -19.826 -0.350 26.562 1.00 85.81 85 LEU A N 1
ATOM 613 C CA . LEU A 1 85 ? -19.069 -0.742 27.752 1.00 85.81 85 LEU A CA 1
ATOM 614 C C . LEU A 1 85 ? -19.095 0.317 28.868 1.00 85.81 85 LEU A C 1
ATOM 616 O O . LEU A 1 85 ? -18.508 0.091 29.919 1.00 85.81 85 LEU A O 1
ATOM 620 N N . GLN A 1 86 ? -19.769 1.454 28.648 1.00 85.19 86 GLN A N 1
ATOM 621 C CA . GLN A 1 86 ? -19.780 2.631 29.531 1.00 85.19 86 GLN A CA 1
ATOM 622 C C . GLN A 1 86 ? -18.389 3.228 29.828 1.00 85.19 86 GLN A C 1
ATOM 624 O O . GLN A 1 86 ? -18.270 4.114 30.670 1.00 85.19 86 GLN A O 1
ATOM 629 N N . ASP A 1 87 ? -17.357 2.795 29.100 1.00 85.12 87 ASP A N 1
ATOM 630 C CA . ASP A 1 87 ? -15.988 3.286 29.205 1.00 85.12 87 ASP A CA 1
ATOM 631 C C . ASP A 1 87 ? -15.384 3.459 27.792 1.00 85.12 87 ASP A C 1
ATOM 633 O O . ASP A 1 87 ? -15.160 2.471 27.076 1.00 85.12 87 ASP A O 1
ATOM 637 N N . PRO A 1 88 ? -15.108 4.705 27.357 1.00 80.56 88 PRO A N 1
ATOM 638 C CA . PRO A 1 88 ? -14.547 4.979 26.037 1.00 80.56 88 PRO A CA 1
ATOM 639 C C . PRO A 1 88 ? -13.116 4.450 25.858 1.00 80.56 88 PRO A C 1
ATOM 641 O O . PRO A 1 88 ? -12.734 4.122 24.733 1.00 80.56 88 PRO A O 1
ATOM 644 N N . VAL A 1 89 ? -12.332 4.326 26.935 1.00 86.62 89 VAL A N 1
ATOM 645 C CA . VAL A 1 89 ? -10.953 3.813 26.886 1.00 86.62 89 VAL A CA 1
ATOM 646 C C . VAL A 1 89 ? -10.967 2.329 26.540 1.00 86.62 89 VAL A C 1
ATOM 648 O O . VAL A 1 89 ? -10.258 1.887 25.633 1.00 86.62 89 VAL A O 1
ATOM 651 N N . VAL A 1 90 ? -11.830 1.563 27.210 1.00 84.31 90 VAL A N 1
ATOM 652 C CA . VAL A 1 90 ? -11.984 0.124 26.960 1.00 84.31 90 VAL A CA 1
ATOM 653 C C . VAL A 1 90 ? -12.546 -0.126 25.554 1.00 84.31 90 VAL A C 1
ATOM 655 O O . VAL A 1 90 ? -12.103 -1.050 24.868 1.00 84.31 90 VAL A O 1
ATOM 658 N N . GLY A 1 91 ? -13.451 0.738 25.080 1.00 84.06 91 GLY A N 1
ATOM 659 C CA . GLY A 1 91 ? -13.989 0.685 23.718 1.00 84.06 91 GLY A CA 1
ATOM 660 C C . GLY A 1 91 ? -12.928 0.828 22.623 1.00 84.06 91 GLY A C 1
ATOM 661 O O . GLY A 1 91 ? -12.883 0.020 21.692 1.00 84.06 91 GLY A O 1
ATOM 662 N N . PHE A 1 92 ? -12.023 1.802 22.757 1.00 85.19 92 PHE A N 1
ATOM 663 C CA . PHE A 1 92 ? -10.899 1.967 21.828 1.00 85.19 92 PHE A CA 1
ATOM 664 C C . PHE A 1 92 ? -9.895 0.811 21.901 1.00 85.19 92 PHE A C 1
ATOM 666 O O . PHE A 1 92 ? -9.381 0.382 20.866 1.00 85.19 92 PHE A O 1
ATOM 673 N N . LEU A 1 93 ? -9.635 0.278 23.098 1.00 87.88 93 LEU A N 1
ATOM 674 C CA . LEU A 1 93 ? -8.704 -0.836 23.289 1.00 87.88 93 LEU A CA 1
ATOM 675 C C . LEU A 1 93 ? -9.196 -2.113 22.589 1.00 87.88 93 LEU A C 1
ATOM 677 O O . LEU A 1 93 ? -8.432 -2.777 21.889 1.00 87.88 93 LEU A O 1
ATOM 681 N N . LEU A 1 94 ? -10.490 -2.418 22.710 1.00 86.50 94 LEU A N 1
ATOM 682 C CA . LEU A 1 94 ? -11.130 -3.531 22.005 1.00 86.50 94 LEU A CA 1
ATOM 683 C C . LEU A 1 94 ? -11.185 -3.312 20.490 1.00 86.50 94 LEU A C 1
ATOM 685 O O . LEU A 1 94 ? -10.929 -4.250 19.739 1.00 86.50 94 LEU A O 1
ATOM 689 N N . ALA A 1 95 ? -11.464 -2.090 20.029 1.00 86.19 95 ALA A N 1
ATOM 690 C CA . ALA A 1 95 ? -11.393 -1.764 18.605 1.00 86.19 95 ALA A CA 1
ATOM 691 C C . ALA A 1 95 ? -9.980 -2.024 18.047 1.00 86.19 95 ALA A C 1
ATOM 693 O O . ALA A 1 95 ? -9.822 -2.702 17.029 1.00 86.19 95 ALA A O 1
ATOM 694 N N . GLY A 1 96 ? -8.939 -1.583 18.757 1.00 83.25 96 GLY A N 1
ATOM 695 C CA . GLY A 1 96 ? -7.549 -1.900 18.424 1.00 83.25 96 GLY A CA 1
ATOM 696 C C . GLY A 1 96 ? -7.275 -3.407 18.402 1.00 83.25 96 GLY A C 1
ATOM 697 O O . GLY A 1 96 ? -6.694 -3.912 17.442 1.00 83.25 96 GLY A O 1
ATOM 698 N N . ALA A 1 97 ? -7.758 -4.146 19.405 1.00 87.44 97 ALA A N 1
ATOM 699 C CA . ALA A 1 97 ? -7.621 -5.600 19.466 1.00 87.44 97 ALA A CA 1
ATOM 700 C C . ALA A 1 97 ? -8.303 -6.305 18.280 1.00 87.44 97 ALA A C 1
ATOM 702 O O . ALA A 1 97 ? -7.734 -7.243 17.719 1.00 87.44 97 ALA A O 1
ATOM 703 N N . THR A 1 98 ? -9.475 -5.830 17.839 1.00 87.06 98 THR A N 1
ATOM 704 C CA . THR A 1 98 ? -10.145 -6.373 16.646 1.00 87.06 98 THR A CA 1
ATOM 705 C C . THR A 1 98 ? -9.335 -6.157 15.371 1.00 87.06 98 THR A C 1
ATOM 707 O O . THR A 1 98 ? -9.224 -7.079 14.564 1.00 87.06 98 THR A O 1
ATOM 710 N N . TYR A 1 99 ? -8.688 -4.998 15.211 1.00 86.31 99 TYR A N 1
ATOM 711 C CA . TYR A 1 99 ? -7.783 -4.768 14.083 1.00 86.31 99 TYR A CA 1
ATOM 712 C C . TYR A 1 99 ? -6.538 -5.653 14.139 1.00 86.31 99 TYR A C 1
ATOM 714 O O . TYR A 1 99 ? -6.144 -6.219 13.122 1.00 86.31 99 TYR A O 1
ATOM 722 N N . LEU A 1 100 ? -5.950 -5.833 15.321 1.00 88.00 100 LEU A N 1
ATOM 723 C CA . LEU A 1 100 ? -4.815 -6.735 15.532 1.00 88.00 100 LEU A CA 1
ATOM 724 C C . LEU A 1 100 ? -5.167 -8.185 15.171 1.00 88.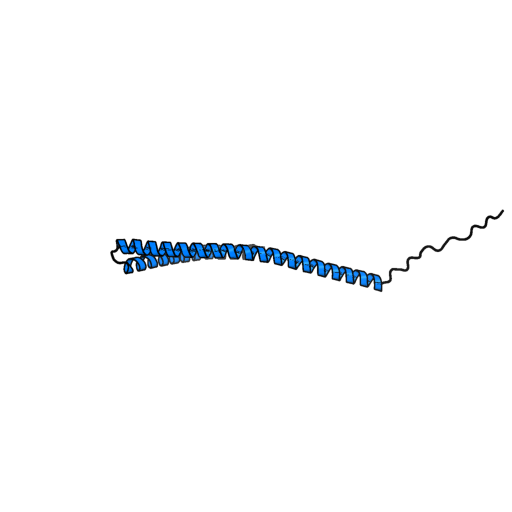00 100 LEU A C 1
ATOM 726 O O . LEU A 1 100 ? -4.391 -8.857 14.492 1.00 88.00 100 LEU A O 1
ATOM 730 N N . ALA A 1 101 ? -6.358 -8.644 15.561 1.00 89.12 101 ALA A N 1
ATOM 731 C CA . ALA A 1 101 ? -6.862 -9.967 15.207 1.00 89.12 101 ALA A CA 1
ATOM 732 C C . ALA A 1 101 ? -7.070 -10.117 13.690 1.00 89.12 101 ALA A C 1
ATOM 734 O O . ALA A 1 101 ? -6.639 -11.112 13.108 1.00 89.12 101 ALA A O 1
ATOM 735 N N . LEU A 1 102 ? -7.667 -9.113 13.038 1.00 89.44 102 LEU A N 1
ATOM 736 C CA . LEU A 1 102 ? -7.847 -9.071 11.582 1.00 89.44 102 LEU A CA 1
ATOM 737 C C . LEU A 1 102 ? -6.510 -9.131 10.835 1.00 89.44 102 LEU A C 1
ATOM 739 O O . LEU A 1 102 ? -6.358 -9.937 9.919 1.00 89.44 102 LEU A O 1
ATOM 743 N N . VAL A 1 103 ? -5.528 -8.324 11.244 1.00 87.75 103 VAL A N 1
ATOM 744 C CA . VAL A 1 103 ? -4.185 -8.323 10.647 1.00 87.75 103 VAL A CA 1
ATOM 745 C C . VAL A 1 103 ? -3.484 -9.656 10.885 1.00 87.75 103 VAL A C 1
ATOM 747 O O . VAL A 1 103 ? -2.881 -10.194 9.960 1.00 87.75 103 VAL A O 1
ATOM 750 N N . GLY A 1 104 ? -3.589 -10.229 12.085 1.00 89.06 104 GLY A N 1
ATOM 751 C CA . GLY A 1 104 ? -3.025 -11.542 12.394 1.00 89.06 104 GLY A CA 1
ATOM 752 C C . GLY A 1 104 ? -3.622 -12.651 11.527 1.00 89.06 104 GLY A C 1
ATOM 753 O O . GLY A 1 104 ? -2.884 -13.461 10.965 1.00 89.06 104 GLY A O 1
ATOM 754 N N . PHE A 1 105 ? -4.946 -12.654 11.352 1.00 89.25 105 PHE A N 1
ATOM 755 C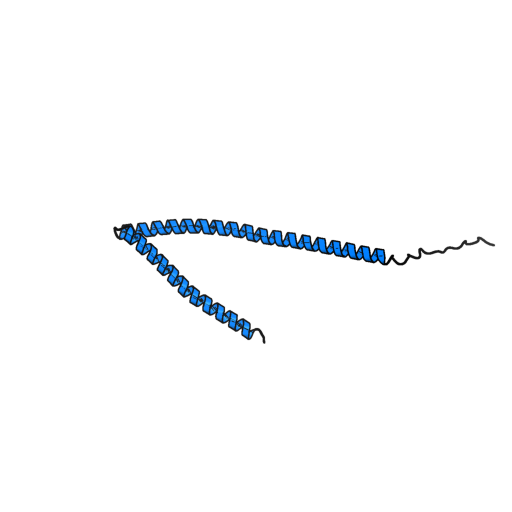 CA . PHE A 1 105 ? -5.633 -13.606 10.482 1.00 89.25 105 PHE A CA 1
ATOM 756 C C . PHE A 1 105 ? -5.224 -13.427 9.018 1.00 89.25 105 PHE A C 1
ATOM 758 O O . PHE A 1 105 ? -4.887 -14.401 8.344 1.00 89.25 105 PHE A O 1
ATOM 765 N N . PHE A 1 106 ? -5.182 -12.180 8.542 1.00 88.75 106 PHE A N 1
ATOM 766 C CA . PHE A 1 106 ? -4.729 -11.865 7.193 1.00 88.75 106 PHE A CA 1
ATOM 767 C C . PHE A 1 106 ? -3.277 -12.298 6.971 1.00 88.75 106 PHE A C 1
ATOM 769 O O . PHE A 1 106 ? -2.979 -12.916 5.957 1.00 88.75 106 PHE A O 1
ATOM 776 N N . TYR A 1 107 ? -2.383 -12.046 7.928 1.00 86.94 107 TYR A N 1
ATOM 777 C CA . TYR A 1 107 ? -0.984 -12.462 7.862 1.00 86.94 107 TYR A CA 1
ATOM 778 C C . TYR A 1 107 ? -0.839 -13.986 7.805 1.00 86.94 107 TYR A C 1
ATOM 780 O O . TYR A 1 107 ? -0.067 -14.500 6.996 1.00 86.94 107 TYR A O 1
ATOM 788 N N . LEU A 1 108 ? -1.598 -14.721 8.622 1.00 87.25 108 LEU A N 1
ATOM 789 C CA . LEU A 1 108 ? -1.608 -16.184 8.592 1.00 87.25 108 LEU A CA 1
ATOM 790 C C . LEU A 1 108 ? -2.119 -16.714 7.250 1.00 87.25 108 LEU A C 1
ATOM 792 O O . LEU A 1 108 ? -1.471 -17.569 6.650 1.00 87.25 108 LEU A O 1
ATOM 796 N N . PHE A 1 109 ? -3.235 -16.180 6.751 1.00 85.94 109 PHE A N 1
ATOM 797 C CA . PHE A 1 109 ? -3.792 -16.575 5.459 1.00 85.94 109 PHE A CA 1
ATOM 798 C C . PHE A 1 109 ? -2.832 -16.257 4.308 1.00 85.94 109 PHE A C 1
ATOM 800 O O . PHE A 1 109 ? -2.545 -17.114 3.475 1.00 85.94 109 PHE A O 1
ATOM 807 N N . TRP A 1 110 ? -2.270 -15.048 4.303 1.00 82.44 110 TRP A N 1
ATOM 808 C CA . TRP A 1 110 ? -1.287 -14.609 3.320 1.00 82.44 110 TRP A CA 1
ATOM 809 C C . TRP A 1 110 ? -0.050 -15.500 3.333 1.00 82.44 110 TRP A C 1
ATOM 811 O O . TRP A 1 110 ? 0.407 -15.918 2.275 1.00 82.44 110 TRP A O 1
ATOM 821 N N . ARG A 1 111 ? 0.468 -15.849 4.517 1.00 81.69 111 ARG A N 1
ATOM 822 C CA . ARG A 1 111 ? 1.607 -16.762 4.661 1.00 81.69 111 ARG A CA 1
ATOM 823 C C . ARG A 1 111 ? 1.319 -18.127 4.042 1.00 81.69 111 ARG A C 1
ATOM 825 O O . ARG A 1 111 ? 2.203 -18.673 3.390 1.00 81.69 111 ARG A O 1
ATOM 832 N N . THR A 1 112 ? 0.117 -18.663 4.221 1.00 79.38 112 THR A N 1
ATOM 833 C CA . THR A 1 112 ? -0.276 -19.948 3.627 1.00 79.38 112 THR A CA 1
ATOM 834 C C . THR A 1 112 ? -0.378 -19.842 2.105 1.00 79.38 112 THR A C 1
ATOM 836 O O . THR A 1 112 ? 0.255 -20.613 1.392 1.00 79.38 112 THR A O 1
ATOM 839 N N . VAL A 1 113 ? -1.068 -18.819 1.593 1.00 75.94 113 VAL A N 1
ATOM 840 C CA . VAL A 1 113 ? -1.287 -18.639 0.148 1.00 75.94 113 VAL A CA 1
ATOM 841 C C . VAL A 1 113 ? 0.001 -18.297 -0.607 1.00 75.94 113 VAL A C 1
ATOM 843 O O . VAL A 1 113 ? 0.221 -18.811 -1.705 1.00 75.94 113 VAL A O 1
ATOM 846 N N . LEU A 1 114 ? 0.872 -17.446 -0.050 1.00 70.56 114 LEU A N 1
ATOM 847 C CA . LEU A 1 114 ? 2.170 -17.150 -0.666 1.00 70.56 114 LEU A CA 1
ATOM 848 C C . LEU A 1 114 ? 3.069 -18.374 -0.663 1.00 70.56 114 LEU A C 1
ATOM 850 O O . LEU A 1 114 ? 3.751 -18.604 -1.654 1.00 70.56 114 LEU A O 1
ATOM 854 N N . ARG A 1 115 ? 3.073 -19.152 0.425 1.00 70.31 115 ARG A N 1
ATOM 855 C CA . ARG A 1 115 ? 3.881 -20.368 0.493 1.00 70.31 115 ARG A CA 1
ATOM 856 C C . ARG A 1 115 ? 3.481 -21.333 -0.618 1.00 70.31 115 ARG A C 1
ATOM 858 O O . ARG A 1 115 ? 4.355 -21.734 -1.375 1.00 70.31 115 ARG A O 1
ATOM 865 N N . ASP A 1 116 ? 2.188 -21.596 -0.788 1.00 73.50 116 ASP A N 1
ATOM 866 C CA . ASP A 1 116 ? 1.702 -22.514 -1.824 1.00 73.50 116 ASP A CA 1
ATOM 867 C C . ASP A 1 116 ? 2.006 -22.004 -3.239 1.00 73.50 116 ASP A C 1
ATOM 869 O O . ASP A 1 116 ? 2.472 -22.761 -4.092 1.00 73.50 116 ASP A O 1
ATOM 873 N N . ARG A 1 117 ? 1.827 -20.701 -3.493 1.00 71.56 117 ARG A N 1
ATOM 874 C CA . ARG A 1 117 ? 2.158 -20.103 -4.797 1.00 71.56 117 ARG A CA 1
ATOM 875 C C . ARG A 1 117 ? 3.653 -20.125 -5.096 1.00 71.56 117 ARG A C 1
ATOM 877 O O . ARG A 1 117 ? 4.024 -20.412 -6.229 1.00 71.56 117 ARG A O 1
ATOM 884 N N . ILE A 1 118 ? 4.503 -19.837 -4.110 1.00 71.12 118 ILE A N 1
ATOM 885 C CA . ILE A 1 118 ? 5.961 -19.876 -4.277 1.00 71.12 118 ILE A CA 1
ATOM 886 C C . ILE A 1 118 ? 6.411 -21.315 -4.529 1.00 71.12 118 ILE A C 1
ATOM 888 O O . ILE A 1 118 ? 7.206 -21.541 -5.433 1.00 71.12 118 ILE A O 1
ATOM 892 N N . THR A 1 119 ? 5.880 -22.293 -3.789 1.00 70.81 119 THR A N 1
ATOM 893 C CA . THR A 1 119 ? 6.222 -23.706 -3.991 1.00 70.81 119 THR A CA 1
ATOM 894 C C . THR A 1 119 ? 5.801 -24.197 -5.375 1.00 70.81 119 THR A C 1
ATOM 896 O O . THR A 1 119 ? 6.608 -24.829 -6.045 1.00 70.81 119 THR A O 1
ATOM 899 N N . LEU A 1 120 ? 4.599 -23.853 -5.851 1.00 71.12 120 LEU A N 1
ATOM 900 C CA . LEU A 1 120 ? 4.145 -24.209 -7.202 1.00 71.12 120 LEU A CA 1
ATOM 901 C C . LEU A 1 120 ? 4.958 -23.521 -8.303 1.00 71.12 120 LEU A C 1
ATOM 903 O O . LEU A 1 120 ? 5.299 -24.157 -9.297 1.00 71.12 120 LEU A O 1
ATOM 907 N N . PHE A 1 121 ? 5.300 -22.243 -8.125 1.00 75.50 121 PHE A N 1
ATOM 908 C CA . PHE A 1 121 ? 6.134 -21.519 -9.083 1.00 75.50 121 PHE A CA 1
ATOM 909 C C . PHE A 1 121 ? 7.539 -22.127 -9.170 1.00 75.50 121 PHE A C 1
ATOM 911 O O . PHE A 1 121 ? 8.063 -22.308 -10.265 1.00 75.50 121 PHE A O 1
ATOM 918 N N . LEU A 1 122 ? 8.120 -22.505 -8.027 1.00 75.25 122 LEU A N 1
ATOM 919 C CA . LEU A 1 122 ? 9.424 -23.162 -7.969 1.00 75.25 122 LEU A CA 1
ATOM 920 C C . LEU A 1 122 ? 9.383 -24.565 -8.593 1.00 75.25 122 LEU A C 1
ATOM 922 O O . LEU A 1 122 ? 10.291 -24.932 -9.329 1.00 75.25 122 LEU A O 1
ATOM 926 N N . LEU A 1 123 ? 8.314 -25.332 -8.350 1.00 75.00 123 LEU A N 1
ATOM 927 C CA . LEU A 1 123 ? 8.149 -26.669 -8.924 1.00 75.00 123 LEU A CA 1
ATOM 928 C C . LEU A 1 123 ? 7.991 -26.618 -10.451 1.00 75.00 123 LEU A C 1
ATOM 930 O O . LEU A 1 123 ? 8.586 -27.434 -11.150 1.00 75.00 123 LEU A O 1
ATOM 934 N N . ASN A 1 124 ? 7.233 -25.639 -10.957 1.00 76.62 124 ASN A N 1
ATOM 935 C CA . ASN A 1 124 ? 7.043 -25.408 -12.388 1.00 76.62 124 ASN A CA 1
ATOM 936 C C . ASN A 1 124 ? 8.316 -24.885 -13.068 1.00 76.62 124 ASN A C 1
ATOM 938 O O . ASN A 1 124 ? 8.571 -25.224 -14.215 1.00 76.62 124 ASN A O 1
ATOM 942 N N . ALA A 1 125 ? 9.121 -24.078 -12.373 1.00 77.00 125 ALA A N 1
ATOM 943 C CA . ALA A 1 125 ? 10.408 -23.622 -12.893 1.00 77.00 125 ALA A CA 1
ATOM 944 C C . ALA A 1 125 ? 11.413 -24.776 -13.034 1.00 77.00 125 ALA A C 1
ATOM 946 O O . ALA A 1 125 ? 12.177 -24.785 -13.986 1.00 77.00 125 ALA A O 1
ATOM 947 N N . ILE A 1 126 ? 11.379 -25.757 -12.124 1.00 77.25 126 ILE A N 1
ATOM 948 C CA . ILE A 1 126 ? 12.278 -26.922 -12.161 1.00 77.25 126 ILE A CA 1
ATOM 949 C C . ILE A 1 126 ? 11.816 -27.972 -13.186 1.00 77.25 126 ILE A C 1
ATOM 951 O O . ILE A 1 126 ? 12.647 -28.569 -13.855 1.00 77.25 126 ILE A O 1
ATOM 955 N N . HIS A 1 127 ? 10.507 -28.208 -13.330 1.00 72.62 127 HIS A N 1
ATOM 956 C CA . HIS A 1 127 ? 9.976 -29.184 -14.301 1.00 72.62 127 HIS A CA 1
ATOM 957 C C . HIS A 1 127 ? 9.802 -28.624 -15.721 1.00 72.62 127 HIS A C 1
ATOM 959 O O . HIS A 1 127 ? 9.518 -29.386 -16.636 1.00 72.62 127 HIS A O 1
ATOM 965 N N . GLY A 1 128 ? 9.920 -27.308 -15.916 1.00 58.06 128 GLY A N 1
ATOM 966 C CA . GLY A 1 128 ? 9.823 -26.670 -17.233 1.00 58.06 128 GLY A CA 1
ATOM 967 C C . GLY A 1 128 ? 11.137 -26.629 -18.022 1.00 58.06 128 GLY A C 1
ATOM 968 O O . GLY A 1 128 ? 11.160 -26.013 -19.084 1.00 58.06 128 GLY A O 1
ATOM 969 N N . GLU A 1 129 ? 12.218 -27.219 -17.497 1.00 55.47 129 GLU A N 1
ATOM 970 C CA . GLU A 1 129 ? 13.539 -27.300 -18.146 1.00 55.47 129 GLU A CA 1
ATOM 971 C C . GLU A 1 129 ? 13.821 -28.663 -18.825 1.00 55.47 129 GLU A C 1
ATOM 973 O O . GLU A 1 129 ? 14.955 -28.907 -19.236 1.00 55.47 129 GLU A O 1
ATOM 978 N N . GLU A 1 130 ? 12.808 -29.525 -18.988 1.00 45.28 130 GLU A N 1
ATOM 979 C CA . GLU A 1 130 ? 12.842 -30.703 -19.884 1.00 45.28 130 GLU A CA 1
ATOM 980 C C . GLU A 1 130 ? 12.022 -30.459 -21.161 1.00 45.28 130 GLU A C 1
ATOM 982 O O . GLU A 1 130 ? 12.460 -30.932 -22.238 1.00 45.28 130 GLU A O 1
#